Protein AF-A0A8J9UV31-F1 (afdb_monomer_lite)

Structure (mmCIF, N/CA/C/O backbone):
data_AF-A0A8J9UV31-F1
#
_entry.id   AF-A0A8J9UV31-F1
#
loop_
_atom_site.group_PDB
_atom_site.id
_atom_site.type_symbol
_atom_site.label_atom_id
_atom_site.label_alt_id
_atom_site.label_comp_id
_atom_site.label_asym_id
_atom_site.label_entity_id
_atom_site.label_seq_id
_atom_site.pdbx_PDB_ins_code
_atom_site.Cartn_x
_atom_site.Cartn_y
_atom_site.Cartn_z
_atom_site.occupancy
_atom_site.B_iso_or_equiv
_atom_site.auth_seq_id
_atom_site.auth_comp_id
_atom_site.auth_asym_id
_atom_site.auth_atom_id
_atom_site.pdbx_PDB_model_num
ATOM 1 N N . MET A 1 1 ? -18.764 -8.382 54.426 1.00 44.06 1 MET A N 1
ATOM 2 C CA . MET A 1 1 ? -18.081 -9.256 55.402 1.00 44.06 1 MET A CA 1
ATOM 3 C C . MET A 1 1 ? -18.363 -10.707 55.043 1.00 44.06 1 MET A C 1
ATOM 5 O O . MET A 1 1 ? -19.473 -11.155 55.267 1.00 44.06 1 MET A O 1
ATOM 9 N N . TYR A 1 2 ? -17.379 -11.410 54.484 1.00 35.84 2 TYR A N 1
ATOM 10 C CA . TYR A 1 2 ? -17.228 -12.861 54.614 1.00 35.84 2 TYR A CA 1
ATOM 11 C C . TYR A 1 2 ? -15.735 -13.115 54.812 1.00 35.84 2 TYR A C 1
ATOM 13 O O . TYR A 1 2 ? -14.912 -12.676 54.013 1.00 35.84 2 TYR A O 1
ATOM 21 N N . ASN A 1 3 ? -15.413 -13.713 55.955 1.00 41.84 3 ASN A N 1
ATOM 22 C CA . ASN A 1 3 ? -14.071 -13.963 56.456 1.00 41.84 3 ASN A CA 1
ATOM 23 C C . ASN A 1 3 ? -13.757 -15.444 56.235 1.00 41.84 3 ASN A C 1
ATOM 25 O O . ASN A 1 3 ? -14.360 -16.299 56.881 1.00 41.84 3 ASN A O 1
ATOM 29 N N . VAL A 1 4 ? -12.822 -15.736 55.330 1.00 48.38 4 VAL A N 1
ATOM 30 C CA . VAL A 1 4 ? -12.171 -17.044 55.242 1.00 48.38 4 VAL A CA 1
ATOM 31 C C . VAL A 1 4 ? -10.676 -16.802 55.027 1.00 48.38 4 VAL A C 1
ATOM 33 O O . VAL A 1 4 ? -10.241 -16.475 53.932 1.00 48.38 4 VAL A O 1
ATOM 36 N N . ARG A 1 5 ? -9.912 -16.943 56.115 1.00 44.94 5 ARG A N 1
ATOM 37 C CA . ARG A 1 5 ? -8.471 -17.257 56.166 1.00 44.94 5 ARG A CA 1
ATOM 38 C C . ARG A 1 5 ? -7.547 -16.444 55.238 1.00 44.94 5 ARG A C 1
ATOM 40 O O . ARG A 1 5 ? -7.153 -16.898 54.174 1.00 44.94 5 ARG A O 1
ATOM 47 N N . GLY A 1 6 ? -7.069 -15.312 55.753 1.00 48.94 6 GLY A N 1
ATOM 48 C CA . GLY A 1 6 ? -5.630 -15.113 55.991 1.00 48.94 6 GLY A CA 1
ATOM 49 C C . GLY A 1 6 ? -4.643 -15.148 54.819 1.00 48.94 6 GLY A C 1
ATOM 50 O O . GLY A 1 6 ? -3.461 -15.356 55.069 1.00 48.94 6 GLY A O 1
ATOM 51 N N . ILE A 1 7 ? -5.071 -14.929 53.576 1.00 43.81 7 ILE A N 1
ATOM 52 C CA . ILE A 1 7 ? -4.159 -14.629 52.467 1.00 43.81 7 ILE A CA 1
ATOM 53 C C . ILE A 1 7 ? -4.731 -13.427 51.718 1.00 43.81 7 ILE A C 1
ATOM 55 O O . ILE A 1 7 ? -5.613 -13.563 50.872 1.00 43.81 7 ILE A O 1
ATOM 59 N N . GLU A 1 8 ? -4.229 -12.232 52.032 1.00 44.97 8 GLU A N 1
ATOM 60 C CA . GLU A 1 8 ? -4.380 -11.080 51.145 1.00 44.97 8 GLU A CA 1
ATOM 61 C C . GLU A 1 8 ? -3.566 -11.354 49.877 1.00 44.97 8 GLU A C 1
ATOM 63 O O . GLU A 1 8 ? -2.400 -10.974 49.752 1.00 44.97 8 GLU A O 1
ATOM 68 N N . VAL A 1 9 ? -4.175 -12.047 48.916 1.00 50.12 9 VAL A N 1
ATOM 69 C CA . VAL A 1 9 ? -3.656 -12.075 47.553 1.00 50.12 9 VAL A CA 1
ATOM 70 C C . VAL A 1 9 ? -3.861 -10.668 47.006 1.00 50.12 9 VAL A C 1
ATOM 72 O O . VAL A 1 9 ? -4.927 -10.334 46.489 1.00 50.12 9 VAL A O 1
ATOM 75 N N . LYS A 1 10 ? -2.843 -9.814 47.152 1.00 47.88 10 LYS A N 1
ATOM 76 C CA . LYS A 1 10 ? -2.744 -8.570 46.390 1.00 47.88 10 LYS A CA 1
ATOM 77 C C . LYS A 1 10 ? -2.724 -8.954 44.915 1.00 47.88 10 LYS A C 1
ATOM 79 O O . LYS A 1 10 ? -1.668 -9.244 44.354 1.00 47.88 10 LYS A O 1
ATOM 84 N N . PHE A 1 11 ? -3.895 -8.961 44.284 1.00 47.94 11 PHE A N 1
ATOM 85 C CA . PHE A 1 11 ? -4.002 -8.898 42.837 1.00 47.94 11 PHE A CA 1
ATOM 86 C C . PHE A 1 11 ? -3.424 -7.546 42.422 1.00 47.94 11 PHE A C 1
ATOM 88 O O . PHE A 1 11 ? -4.129 -6.546 42.303 1.00 47.94 11 PHE A O 1
ATOM 95 N N . ASN A 1 12 ? -2.107 -7.506 42.224 1.00 44.94 12 ASN A N 1
ATOM 96 C CA . ASN A 1 12 ? -1.501 -6.497 41.383 1.00 44.94 12 ASN A CA 1
ATOM 97 C C . ASN A 1 12 ? -2.135 -6.699 40.007 1.00 44.94 12 ASN A C 1
ATOM 99 O O . ASN A 1 12 ? -1.705 -7.559 39.244 1.00 44.94 12 ASN A O 1
ATOM 103 N N . MET A 1 13 ? -3.182 -5.928 39.703 1.00 51.50 13 MET A N 1
ATOM 104 C CA . MET A 1 13 ? -3.598 -5.679 38.330 1.00 51.50 13 MET A CA 1
ATOM 105 C C . MET A 1 13 ? -2.444 -4.938 37.654 1.00 51.50 13 MET A C 1
ATOM 107 O O . MET A 1 13 ? -2.432 -3.714 37.524 1.00 51.50 13 MET A O 1
ATOM 111 N N . THR A 1 14 ? -1.410 -5.690 37.287 1.00 55.38 14 THR A N 1
ATOM 112 C CA . THR A 1 14 ? -0.321 -5.267 36.427 1.00 55.38 14 THR A CA 1
ATOM 113 C C . THR A 1 14 ? -0.939 -4.929 35.085 1.00 55.38 14 THR A C 1
ATOM 115 O O . THR A 1 14 ? -1.100 -5.795 34.237 1.00 55.38 14 THR A O 1
ATOM 118 N N . ARG A 1 15 ? -1.344 -3.660 34.943 1.00 52.84 15 ARG A N 1
ATOM 119 C CA . ARG A 1 15 ? -1.573 -2.929 33.690 1.00 52.84 15 ARG A CA 1
ATOM 120 C C . ARG A 1 15 ? -1.816 -3.866 32.506 1.00 52.84 15 ARG A C 1
ATOM 122 O O . ARG A 1 15 ? -0.906 -4.090 31.705 1.00 52.84 15 ARG A O 1
ATOM 129 N N . TYR A 1 16 ? -3.032 -4.396 32.381 1.00 58.66 16 TYR A N 1
ATOM 130 C CA . TYR A 1 16 ? -3.479 -4.904 31.091 1.00 58.66 16 TYR A CA 1
ATOM 131 C C . TYR A 1 16 ? -3.306 -3.737 30.116 1.00 58.66 16 TYR A C 1
ATOM 133 O O . TYR A 1 16 ? -4.031 -2.749 30.214 1.00 58.66 16 TYR A O 1
ATOM 141 N N . LYS A 1 17 ? -2.272 -3.783 29.259 1.00 60.41 17 LYS A N 1
ATOM 142 C CA . LYS A 1 17 ? -2.119 -2.837 28.148 1.00 60.41 17 LYS A CA 1
ATOM 143 C C . LYS A 1 17 ? -3.481 -2.804 27.472 1.00 60.41 17 LYS A C 1
ATOM 145 O O . LYS A 1 17 ? -3.938 -3.875 27.077 1.00 60.41 17 LYS A O 1
ATOM 150 N N . GLU A 1 18 ? -4.128 -1.637 27.412 1.00 59.03 18 GLU A N 1
ATOM 151 C CA . GLU A 1 18 ? -5.424 -1.492 26.748 1.00 59.03 18 GLU A CA 1
ATOM 152 C C . GLU A 1 18 ? -5.377 -2.275 25.440 1.00 59.03 18 GLU A C 1
ATOM 154 O O . GLU A 1 18 ? -4.552 -1.997 24.560 1.00 59.03 18 GLU A O 1
ATOM 159 N N . LEU A 1 19 ? -6.193 -3.328 25.360 1.00 60.91 19 LEU A N 1
ATOM 160 C CA . LEU A 1 19 ? -6.277 -4.145 24.165 1.00 60.91 19 LEU A CA 1
ATOM 161 C C . LEU A 1 19 ? -6.662 -3.192 23.040 1.00 60.91 19 LEU A C 1
ATOM 163 O O . LEU A 1 19 ? -7.704 -2.534 23.099 1.00 60.91 19 LEU A O 1
ATOM 167 N N . LYS A 1 20 ? -5.782 -3.060 22.039 1.00 67.00 20 LYS A N 1
ATOM 168 C CA . LYS A 1 20 ? -6.075 -2.243 20.860 1.00 67.00 20 LYS A CA 1
ATOM 169 C C . LYS A 1 20 ? -7.434 -2.701 20.335 1.00 67.00 20 LYS A C 1
ATOM 171 O O . LYS A 1 20 ? -7.634 -3.898 20.132 1.00 67.00 20 LYS A O 1
ATOM 176 N N . LYS A 1 21 ? -8.359 -1.756 20.134 1.00 82.25 21 LYS A N 1
ATOM 177 C CA . LYS A 1 21 ? -9.684 -2.046 19.570 1.00 82.25 21 LYS A CA 1
ATOM 178 C C . LYS A 1 21 ? -9.518 -2.908 18.317 1.00 82.25 21 LYS A C 1
ATOM 180 O O . LYS A 1 21 ? -8.611 -2.650 17.525 1.00 82.25 21 LYS A O 1
ATOM 185 N N . LEU A 1 22 ? -10.393 -3.897 18.133 1.00 83.56 22 LEU A N 1
ATOM 186 C CA . LEU A 1 22 ? -10.348 -4.812 16.985 1.00 83.56 22 LEU A CA 1
ATOM 187 C C . LEU A 1 22 ? -10.287 -4.048 15.653 1.00 83.56 22 LEU A C 1
ATOM 189 O O . LEU A 1 22 ? -9.517 -4.408 14.771 1.00 83.56 22 LEU A O 1
ATOM 193 N N . GLU A 1 23 ? -11.015 -2.931 15.569 1.00 83.62 23 GLU A N 1
ATOM 194 C CA . GLU A 1 23 ? -10.956 -1.967 14.465 1.00 83.62 23 GLU A CA 1
ATOM 195 C C . GLU A 1 23 ? -9.518 -1.530 14.155 1.00 83.62 23 GLU A C 1
ATOM 197 O O . GLU A 1 23 ? -9.074 -1.622 13.016 1.00 83.62 23 GLU A O 1
ATOM 202 N N . LYS A 1 24 ? -8.754 -1.116 15.171 1.00 86.19 24 LYS A N 1
ATOM 203 C CA . LYS A 1 24 ? -7.369 -0.674 14.992 1.00 86.19 24 LYS A CA 1
ATOM 204 C C . LYS A 1 24 ? -6.486 -1.808 14.478 1.00 86.19 24 LYS A C 1
ATOM 206 O O . LYS A 1 24 ? -5.693 -1.582 13.579 1.00 86.19 24 LYS A O 1
ATOM 211 N N . LEU A 1 25 ? -6.635 -3.021 15.013 1.00 87.56 25 LEU A N 1
ATOM 212 C CA . LEU A 1 25 ? -5.875 -4.184 14.539 1.00 87.56 25 LEU A CA 1
ATOM 213 C C . LEU A 1 25 ? -6.198 -4.521 13.078 1.00 87.56 25 LEU A C 1
ATOM 215 O O . LEU A 1 25 ? -5.280 -4.775 12.301 1.00 87.56 25 LEU A O 1
ATOM 219 N N . ALA A 1 26 ? -7.477 -4.487 12.701 1.00 88.00 26 ALA A N 1
ATOM 220 C CA . ALA A 1 26 ? -7.910 -4.729 11.330 1.00 88.00 26 ALA A CA 1
ATOM 221 C C . ALA A 1 26 ? -7.352 -3.671 10.365 1.00 88.00 26 ALA A C 1
ATOM 223 O O . ALA A 1 26 ? -6.811 -4.024 9.319 1.00 88.00 26 ALA A O 1
ATOM 224 N N . LEU A 1 27 ? -7.406 -2.389 10.743 1.00 88.69 27 LEU A N 1
ATOM 225 C CA . LEU A 1 27 ? -6.855 -1.292 9.943 1.00 88.69 27 LEU A CA 1
ATOM 226 C C . LEU A 1 27 ? -5.331 -1.374 9.811 1.00 88.69 27 LEU A C 1
ATOM 228 O O . LEU A 1 27 ? -4.817 -1.194 8.709 1.00 88.69 27 LEU A O 1
ATOM 232 N N . THR A 1 28 ? -4.614 -1.719 10.885 1.00 89.50 28 THR A N 1
ATOM 233 C CA . THR A 1 28 ? -3.166 -1.963 10.820 1.00 89.50 28 THR A CA 1
ATOM 234 C C . THR A 1 28 ? -2.854 -3.105 9.848 1.00 89.50 28 THR A C 1
ATOM 236 O O . THR A 1 28 ? -2.000 -2.950 8.979 1.00 89.50 28 THR A O 1
ATOM 239 N N . LYS A 1 29 ? -3.573 -4.236 9.922 1.00 90.81 29 LYS A N 1
ATOM 240 C CA . LYS A 1 29 ? -3.368 -5.361 8.990 1.00 90.81 29 LYS A CA 1
ATOM 241 C C . LYS A 1 29 ? -3.712 -5.020 7.547 1.00 90.81 29 LYS A C 1
ATOM 243 O O . LYS A 1 29 ? -3.030 -5.486 6.636 1.00 90.81 29 LYS A O 1
ATOM 248 N N . LEU A 1 30 ? -4.720 -4.185 7.330 1.00 90.94 30 LEU A N 1
ATOM 249 C CA . LEU A 1 30 ? -5.043 -3.697 5.998 1.00 90.94 30 LEU A CA 1
ATOM 250 C C . LEU A 1 30 ? -3.949 -2.760 5.457 1.00 90.94 30 LEU A C 1
ATOM 252 O O . LEU A 1 30 ? -3.587 -2.864 4.287 1.00 90.94 30 LEU A O 1
ATOM 256 N N . GLY A 1 31 ? -3.380 -1.893 6.300 1.00 89.19 31 GLY A N 1
ATOM 257 C CA . GLY A 1 31 ? -2.247 -1.036 5.935 1.00 89.19 31 GLY A CA 1
ATOM 258 C C . GLY A 1 31 ? -0.996 -1.850 5.591 1.00 89.19 31 GLY A C 1
ATOM 259 O O . GLY A 1 31 ? -0.377 -1.627 4.551 1.00 89.19 31 GLY A O 1
ATOM 260 N N . GLU A 1 32 ? -0.681 -2.865 6.400 1.00 91.69 32 GLU A N 1
ATOM 261 C CA . GLU A 1 32 ? 0.380 -3.841 6.108 1.00 91.69 32 GLU A CA 1
ATOM 262 C C . GLU A 1 32 ? 0.135 -4.569 4.774 1.00 91.69 32 GLU A C 1
ATOM 264 O O . GLU A 1 32 ? 1.072 -4.790 4.006 1.00 91.69 32 GLU A O 1
ATOM 269 N N . TRP A 1 33 ? -1.117 -4.928 4.465 1.00 93.38 33 TRP A N 1
ATOM 270 C CA . TRP A 1 33 ? -1.463 -5.551 3.186 1.00 93.38 33 TRP A CA 1
ATOM 271 C C . TRP A 1 33 ? -1.207 -4.612 2.002 1.00 93.38 33 TRP A C 1
ATOM 273 O O . TRP A 1 33 ? -0.638 -5.057 1.005 1.00 93.38 33 TRP A O 1
ATOM 283 N N . VAL A 1 34 ? -1.544 -3.320 2.115 1.00 91.00 34 VAL A N 1
ATOM 284 C CA . VAL A 1 34 ? -1.225 -2.317 1.080 1.00 91.00 34 VAL A CA 1
ATOM 285 C C . VAL A 1 34 ? 0.284 -2.201 0.875 1.00 91.00 34 VAL A C 1
ATOM 287 O O . VAL A 1 34 ? 0.747 -2.228 -0.267 1.00 91.00 34 VAL A O 1
ATOM 290 N N . ALA A 1 35 ? 1.061 -2.144 1.958 1.00 89.69 35 ALA A N 1
ATOM 291 C CA . ALA A 1 35 ? 2.519 -2.130 1.869 1.00 89.69 35 ALA A CA 1
ATOM 292 C C . ALA A 1 35 ? 3.059 -3.398 1.184 1.00 89.69 35 ALA A C 1
ATOM 294 O O . ALA A 1 35 ? 3.908 -3.312 0.300 1.00 89.69 35 ALA A O 1
ATOM 295 N N . LYS A 1 36 ? 2.502 -4.572 1.494 1.00 90.81 36 LYS A N 1
ATOM 296 C CA . LYS A 1 36 ? 2.874 -5.826 0.827 1.00 90.81 36 LYS A CA 1
ATOM 297 C C . LYS A 1 36 ? 2.560 -5.812 -0.672 1.00 90.81 36 LYS A C 1
ATOM 299 O O . LYS A 1 36 ? 3.349 -6.327 -1.458 1.00 90.81 36 LYS A O 1
ATOM 304 N N . GLN A 1 37 ? 1.437 -5.221 -1.090 1.00 90.19 37 GLN A N 1
ATOM 305 C CA . GLN A 1 37 ? 1.160 -5.042 -2.520 1.00 90.19 37 GLN A CA 1
ATOM 306 C C . GLN A 1 37 ? 2.232 -4.163 -3.176 1.00 90.19 37 GLN A C 1
ATOM 308 O O . GLN A 1 37 ? 2.761 -4.530 -4.223 1.00 90.19 37 GLN A O 1
ATOM 313 N N . ALA A 1 38 ? 2.594 -3.042 -2.547 1.00 87.31 38 ALA A N 1
ATOM 314 C CA . ALA A 1 38 ? 3.645 -2.162 -3.055 1.00 87.31 38 ALA A CA 1
ATOM 315 C C . ALA A 1 38 ? 4.995 -2.891 -3.183 1.00 87.31 38 ALA A C 1
ATOM 317 O O . ALA A 1 38 ? 5.648 -2.778 -4.218 1.00 87.31 38 ALA A O 1
ATOM 318 N N . GLU A 1 39 ? 5.369 -3.695 -2.186 1.00 86.62 39 GLU A N 1
ATOM 319 C CA . GLU A 1 39 ? 6.586 -4.515 -2.203 1.00 86.62 39 GLU A CA 1
ATOM 320 C C . GLU A 1 39 ? 6.595 -5.521 -3.367 1.00 86.62 39 GLU A C 1
ATOM 322 O O . GLU A 1 39 ? 7.569 -5.591 -4.119 1.00 86.62 39 GLU A O 1
ATOM 327 N N . ILE A 1 40 ? 5.487 -6.245 -3.573 1.00 88.50 40 ILE A N 1
ATOM 328 C CA . ILE A 1 40 ? 5.336 -7.229 -4.659 1.00 88.50 40 ILE A CA 1
ATOM 329 C C . ILE A 1 40 ? 5.496 -6.571 -6.034 1.00 88.50 40 ILE A C 1
ATOM 331 O O . ILE A 1 40 ? 6.133 -7.139 -6.923 1.00 88.50 40 ILE A O 1
ATOM 335 N N . TYR A 1 41 ? 4.930 -5.378 -6.225 1.00 86.44 41 TYR A N 1
ATOM 336 C CA . TYR A 1 41 ? 4.985 -4.683 -7.512 1.00 86.44 41 TYR A CA 1
ATOM 337 C C . TYR A 1 41 ? 6.274 -3.879 -7.724 1.00 86.44 41 TYR A C 1
ATOM 339 O O . TYR A 1 41 ? 6.559 -3.497 -8.859 1.00 86.44 41 TYR A O 1
ATOM 347 N N . MET A 1 42 ? 7.085 -3.654 -6.685 1.00 81.69 42 MET A N 1
ATOM 348 C CA . MET A 1 42 ? 8.259 -2.781 -6.761 1.00 81.69 42 MET A CA 1
ATOM 349 C C . MET A 1 42 ? 9.324 -3.297 -7.737 1.00 81.69 42 MET A C 1
ATOM 351 O O . MET A 1 42 ? 9.747 -2.573 -8.635 1.00 81.69 42 MET A O 1
ATOM 355 N N . ILE A 1 43 ? 9.738 -4.560 -7.590 1.00 83.19 43 ILE A N 1
ATOM 356 C CA . ILE A 1 43 ? 10.771 -5.193 -8.428 1.00 83.19 43 ILE A CA 1
ATOM 357 C C . ILE A 1 43 ? 10.333 -5.322 -9.895 1.00 83.19 43 ILE A C 1
ATOM 359 O O . ILE A 1 43 ? 11.067 -4.835 -10.760 1.00 83.19 43 ILE A O 1
ATOM 363 N N . PRO A 1 44 ? 9.173 -5.931 -10.222 1.00 83.94 44 PRO A N 1
ATOM 364 C CA . PRO A 1 44 ? 8.776 -6.100 -11.616 1.00 83.94 44 PRO A CA 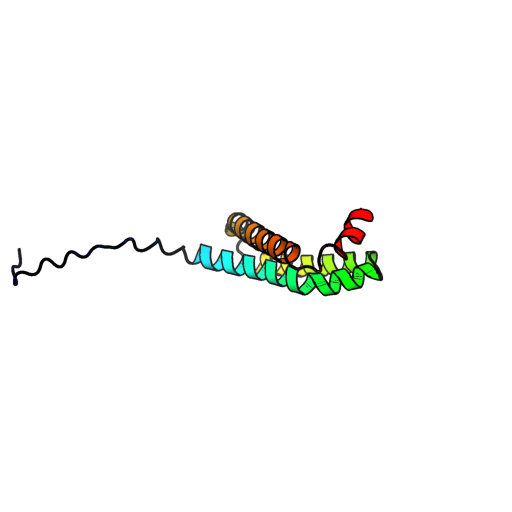1
ATOM 365 C C . PRO A 1 44 ? 8.557 -4.751 -12.303 1.00 83.94 44 PRO A C 1
ATOM 367 O O . PRO A 1 44 ? 8.928 -4.596 -13.463 1.00 83.94 44 PRO A O 1
ATOM 370 N N . ASN A 1 45 ? 8.032 -3.748 -11.591 1.00 84.44 45 ASN A N 1
ATOM 371 C CA . ASN A 1 45 ? 7.842 -2.425 -12.174 1.00 84.44 45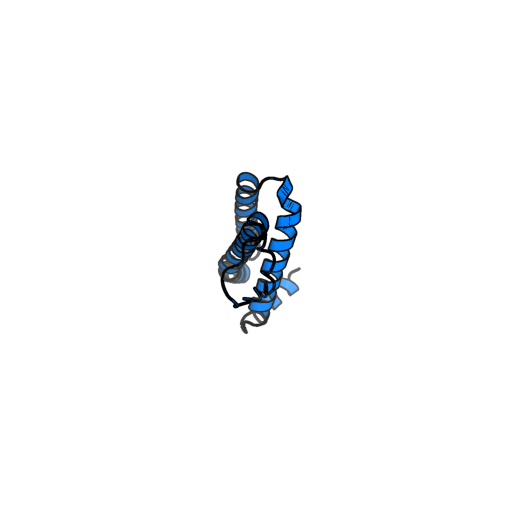 ASN A CA 1
ATOM 372 C C . ASN A 1 45 ? 9.170 -1.673 -12.363 1.00 84.44 45 ASN A C 1
ATOM 374 O O . ASN A 1 45 ? 9.348 -0.987 -13.367 1.00 84.44 45 ASN A O 1
ATOM 378 N N . ALA A 1 46 ? 10.135 -1.845 -11.451 1.00 80.62 46 ALA A N 1
ATOM 379 C CA . ALA A 1 46 ? 11.479 -1.294 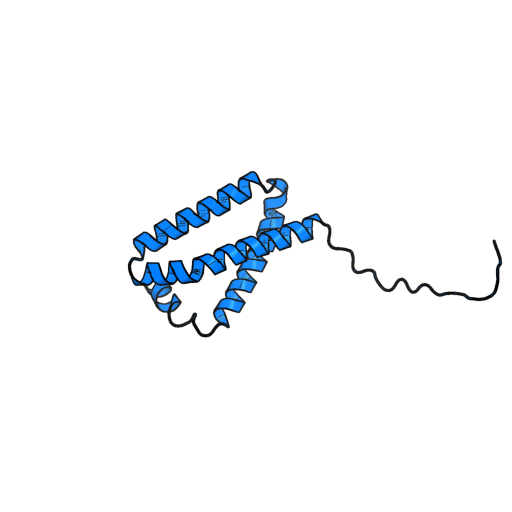-11.613 1.00 80.62 46 ALA A CA 1
ATOM 380 C C . ALA A 1 46 ? 12.226 -1.926 -12.798 1.00 80.62 46 ALA A C 1
ATOM 382 O O . ALA A 1 46 ? 12.915 -1.219 -13.530 1.00 80.62 46 ALA A O 1
ATOM 383 N N . GLN A 1 47 ? 12.078 -3.237 -13.013 1.00 81.56 47 GLN A N 1
ATOM 384 C CA . GLN A 1 47 ? 12.628 -3.926 -14.186 1.00 81.56 47 GLN A CA 1
ATOM 385 C C . GLN A 1 47 ? 11.953 -3.460 -15.478 1.00 81.56 47 GLN A C 1
ATOM 387 O O . GLN A 1 47 ? 12.631 -3.185 -16.466 1.00 81.56 47 GLN A O 1
ATOM 392 N N . LEU A 1 48 ? 10.624 -3.330 -15.470 1.00 82.50 48 LEU A N 1
ATOM 393 C CA . LEU A 1 48 ? 9.872 -2.904 -16.646 1.00 82.50 48 LEU A CA 1
ATOM 394 C C . LEU A 1 48 ? 10.235 -1.473 -17.044 1.00 82.50 48 LEU A C 1
ATOM 396 O O . LEU A 1 48 ? 10.458 -1.206 -18.219 1.00 82.50 48 LEU A O 1
ATOM 400 N N . ALA A 1 49 ? 10.398 -0.576 -16.077 1.00 81.75 49 ALA A N 1
ATOM 401 C CA . ALA A 1 49 ? 10.760 0.807 -16.354 1.00 81.75 49 ALA A CA 1
ATOM 402 C C . ALA A 1 49 ? 12.184 1.003 -16.882 1.00 81.75 49 ALA A C 1
ATOM 404 O O . ALA A 1 49 ? 12.426 1.973 -17.594 1.00 81.75 49 ALA A O 1
ATOM 405 N N . GLN A 1 50 ? 13.116 0.094 -16.568 1.00 80.75 50 GLN A N 1
ATOM 406 C CA . GLN A 1 50 ? 14.451 0.120 -17.176 1.00 80.75 50 GLN A CA 1
ATOM 407 C C . GLN A 1 50 ? 14.388 -0.104 -18.692 1.00 80.75 50 GLN A C 1
ATOM 409 O O . GLN A 1 50 ? 15.223 0.435 -19.413 1.00 80.75 50 GLN A O 1
ATOM 414 N N . ASN A 1 51 ? 13.396 -0.864 -19.164 1.00 82.81 51 ASN A N 1
ATOM 415 C CA . ASN A 1 51 ? 13.218 -1.189 -20.579 1.00 82.81 51 ASN A CA 1
ATOM 416 C C . ASN A 1 51 ? 12.214 -0.258 -21.275 1.00 82.81 51 ASN A C 1
ATOM 418 O O . ASN A 1 51 ? 12.425 0.134 -22.419 1.00 82.81 51 ASN A O 1
ATOM 422 N N . ASN A 1 52 ? 11.106 0.076 -20.610 1.00 84.25 52 ASN A N 1
ATOM 423 C CA . ASN A 1 52 ? 10.040 0.916 -21.147 1.00 84.25 52 ASN A CA 1
ATOM 424 C C . ASN A 1 52 ? 9.318 1.685 -20.017 1.00 84.25 52 ASN A C 1
ATOM 426 O O . ASN A 1 52 ? 8.380 1.160 -19.405 1.00 84.25 52 ASN A O 1
ATOM 430 N N . PRO A 1 53 ? 9.715 2.938 -19.734 1.00 83.81 53 PRO A N 1
ATOM 431 C CA . PRO A 1 53 ? 9.149 3.716 -18.631 1.00 83.81 53 PRO A CA 1
ATOM 432 C C . PRO A 1 53 ? 7.666 4.059 -18.834 1.00 83.81 53 PRO A C 1
ATOM 434 O O . PRO A 1 53 ? 6.904 4.062 -17.869 1.00 83.81 53 PRO A O 1
ATOM 437 N N . ALA A 1 54 ? 7.222 4.278 -20.077 1.00 82.44 54 ALA A N 1
ATOM 438 C CA . ALA A 1 54 ? 5.824 4.593 -20.374 1.00 82.44 54 ALA A CA 1
ATOM 439 C C . ALA A 1 54 ? 4.901 3.409 -20.046 1.00 82.44 54 ALA A C 1
ATOM 441 O O . ALA A 1 54 ? 3.886 3.568 -19.367 1.00 82.44 54 ALA A O 1
ATOM 442 N N . MET A 1 55 ? 5.296 2.201 -20.457 1.00 84.38 55 MET A N 1
ATOM 443 C CA . MET A 1 55 ? 4.543 0.984 -20.152 1.00 84.38 55 MET A CA 1
ATOM 444 C C . MET A 1 55 ? 4.557 0.662 -18.648 1.00 84.38 55 MET A C 1
ATOM 446 O O . MET A 1 55 ? 3.549 0.193 -18.119 1.00 84.38 55 MET A O 1
ATOM 450 N N . ALA A 1 56 ? 5.651 0.968 -17.940 1.00 82.44 56 ALA A N 1
ATOM 451 C CA . ALA A 1 56 ? 5.735 0.807 -16.484 1.00 82.44 56 ALA A CA 1
ATOM 452 C C . ALA A 1 56 ? 4.764 1.728 -15.752 1.00 82.44 56 ALA A C 1
ATOM 454 O O . ALA A 1 56 ? 4.066 1.291 -14.837 1.00 82.44 56 ALA A O 1
ATOM 455 N N . GLN A 1 57 ? 4.638 2.977 -16.202 1.00 84.38 57 GLN A N 1
ATOM 456 C CA . GLN A 1 57 ? 3.661 3.898 -15.635 1.00 84.38 57 GLN A CA 1
ATOM 457 C C . GLN A 1 57 ? 2.224 3.403 -15.845 1.00 84.38 57 GLN A C 1
ATOM 459 O O . GLN A 1 57 ? 1.425 3.415 -14.906 1.00 84.38 57 GLN A O 1
ATOM 464 N N . THR A 1 58 ? 1.885 2.926 -17.048 1.00 89.69 58 THR A N 1
ATOM 465 C CA . THR A 1 58 ? 0.547 2.382 -17.337 1.00 89.69 58 THR A CA 1
ATOM 466 C C . THR A 1 58 ? 0.242 1.144 -16.493 1.00 89.69 58 THR A C 1
ATOM 468 O O . THR A 1 58 ? -0.839 1.045 -15.907 1.00 89.69 58 THR A O 1
ATOM 471 N N . ALA A 1 59 ? 1.199 0.218 -16.390 1.00 87.06 59 ALA A N 1
ATOM 472 C CA . ALA A 1 59 ? 1.055 -0.992 -15.588 1.00 87.06 59 ALA A CA 1
ATOM 473 C C . ALA A 1 59 ? 0.869 -0.657 -14.101 1.00 87.06 59 ALA A C 1
ATOM 475 O O . ALA A 1 59 ? -0.056 -1.170 -13.469 1.00 87.06 59 ALA A O 1
ATOM 476 N N . LEU A 1 60 ? 1.689 0.247 -13.558 1.00 87.62 60 LEU A N 1
ATOM 477 C CA . LEU A 1 60 ? 1.585 0.690 -12.171 1.00 87.62 60 LEU A CA 1
ATOM 478 C C . LEU A 1 60 ? 0.238 1.363 -11.889 1.00 87.62 60 LEU A C 1
ATOM 480 O O . LEU A 1 60 ? -0.420 1.010 -10.912 1.00 87.62 60 LEU A O 1
ATOM 484 N N . ASN A 1 61 ? -0.209 2.268 -12.763 1.00 88.38 61 ASN A N 1
ATOM 485 C CA . ASN A 1 61 ? -1.502 2.941 -12.623 1.00 88.38 61 ASN A CA 1
ATOM 486 C C . ASN A 1 61 ? -2.663 1.939 -12.603 1.00 88.38 61 ASN A C 1
ATOM 488 O O . ASN A 1 61 ? -3.546 2.044 -11.754 1.00 88.38 61 ASN A O 1
ATOM 492 N N . SER A 1 62 ? -2.637 0.926 -13.475 1.00 91.56 62 SER A N 1
ATOM 493 C CA . SER A 1 62 ? -3.645 -0.141 -13.469 1.00 91.56 62 SER A CA 1
ATOM 494 C C . SER A 1 62 ? -3.644 -0.927 -12.151 1.00 91.56 62 SER A C 1
ATOM 496 O O . SER A 1 62 ? -4.705 -1.233 -11.605 1.00 91.56 62 SER A O 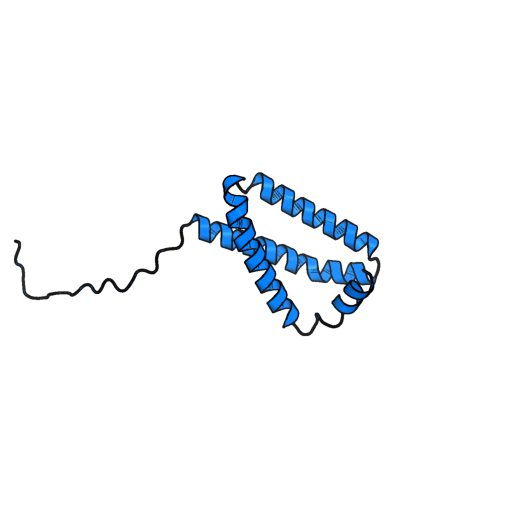1
ATOM 498 N N . LYS A 1 63 ? -2.467 -1.230 -11.587 1.00 89.75 63 LYS A N 1
ATOM 499 C CA . LYS A 1 63 ? -2.372 -1.909 -10.283 1.00 89.75 63 LYS A CA 1
ATOM 500 C C . LYS A 1 63 ? -2.875 -1.040 -9.133 1.00 89.75 63 LYS A C 1
ATOM 502 O O . LYS A 1 63 ? -3.604 -1.552 -8.284 1.00 89.75 63 LYS A O 1
ATOM 507 N N . ILE A 1 64 ? -2.544 0.249 -9.128 1.00 89.44 64 ILE A N 1
ATOM 508 C CA . ILE A 1 64 ? -3.046 1.209 -8.137 1.00 89.44 64 ILE A CA 1
ATOM 509 C C . ILE A 1 64 ? -4.572 1.287 -8.197 1.00 89.44 64 ILE A C 1
ATOM 511 O O . ILE A 1 64 ? -5.220 1.245 -7.151 1.00 89.44 64 ILE A O 1
ATOM 515 N N . GLU A 1 65 ? -5.151 1.344 -9.396 1.00 91.38 65 GLU A N 1
ATOM 516 C CA . GLU A 1 65 ? -6.603 1.435 -9.546 1.00 91.38 65 GLU A CA 1
ATOM 517 C C . GLU A 1 65 ? -7.311 0.176 -9.034 1.00 91.38 65 GLU A C 1
ATOM 519 O O . GLU A 1 65 ? -8.273 0.277 -8.279 1.00 91.38 65 GLU A O 1
ATOM 524 N N . ASN A 1 66 ? -6.774 -1.015 -9.312 1.00 90.88 66 ASN A N 1
ATOM 525 C CA . ASN A 1 66 ? -7.320 -2.260 -8.762 1.00 90.88 66 ASN A CA 1
ATOM 526 C C . ASN A 1 66 ? -7.304 -2.280 -7.222 1.00 90.88 66 ASN A C 1
ATOM 528 O O . ASN A 1 66 ? -8.275 -2.708 -6.595 1.00 90.88 66 ASN A O 1
ATOM 532 N N . ILE A 1 67 ? -6.222 -1.793 -6.602 1.00 89.81 67 ILE A N 1
ATOM 533 C CA . ILE A 1 67 ? -6.121 -1.682 -5.138 1.00 89.81 67 ILE A CA 1
ATOM 534 C C . ILE A 1 67 ? -7.142 -0.668 -4.609 1.00 89.81 67 ILE A C 1
ATOM 536 O O . ILE A 1 67 ? -7.810 -0.933 -3.610 1.00 89.81 67 ILE A O 1
ATOM 540 N N . ARG A 1 68 ? -7.306 0.471 -5.288 1.00 88.94 68 ARG A N 1
ATOM 541 C CA . ARG A 1 68 ? -8.293 1.497 -4.930 1.00 88.94 68 ARG A CA 1
ATOM 542 C C . ARG A 1 68 ? -9.721 0.956 -5.002 1.00 88.94 68 ARG A C 1
ATOM 544 O O . ARG A 1 68 ? -10.474 1.143 -4.048 1.00 88.94 68 ARG A O 1
ATOM 551 N N . CYS A 1 69 ? -10.086 0.255 -6.075 1.00 91.25 69 CYS A N 1
ATOM 552 C CA . CYS A 1 69 ? -11.398 -0.380 -6.208 1.00 91.25 69 CYS A CA 1
ATOM 553 C C . CYS A 1 69 ? -11.651 -1.392 -5.085 1.00 91.25 69 CYS A C 1
ATOM 555 O O . CYS A 1 69 ? -12.717 -1.370 -4.473 1.00 91.25 69 CYS A O 1
ATOM 557 N N . TYR A 1 70 ? -10.659 -2.228 -4.768 1.00 90.00 70 TYR A N 1
ATOM 558 C CA . TYR A 1 70 ? -10.758 -3.188 -3.669 1.00 90.00 70 TYR A CA 1
ATOM 559 C C . TYR A 1 70 ? -11.013 -2.490 -2.324 1.00 90.00 70 TYR A C 1
ATOM 561 O O . TYR A 1 70 ? -11.937 -2.851 -1.594 1.00 90.00 70 TYR A O 1
ATOM 569 N N . LEU A 1 71 ? -10.241 -1.447 -2.010 1.00 88.94 71 LEU A N 1
ATOM 570 C CA . LEU A 1 71 ? -10.417 -0.686 -0.772 1.00 88.94 71 LEU A CA 1
ATOM 571 C C . LEU A 1 71 ? -11.788 -0.003 -0.709 1.00 88.94 71 LEU A C 1
ATOM 573 O O . LEU A 1 71 ? -12.418 -0.032 0.342 1.00 88.94 71 LEU A O 1
ATOM 577 N N . ASN A 1 72 ? -12.282 0.528 -1.828 1.00 87.88 72 ASN A N 1
ATOM 578 C CA . ASN A 1 72 ? -13.593 1.174 -1.882 1.00 87.88 72 ASN A CA 1
ATOM 579 C C . ASN A 1 72 ? -14.772 0.229 -1.626 1.00 87.88 72 ASN A C 1
ATOM 581 O O . ASN A 1 72 ? -15.798 0.661 -1.108 1.00 87.88 72 ASN A O 1
ATOM 585 N N . ILE A 1 73 ? -14.642 -1.047 -1.987 1.00 89.44 73 ILE A N 1
ATOM 586 C CA . ILE A 1 73 ? -15.701 -2.046 -1.786 1.00 89.44 73 ILE A CA 1
ATOM 587 C C . ILE A 1 73 ? -15.677 -2.587 -0.353 1.00 89.44 73 ILE A C 1
ATOM 589 O O . ILE A 1 73 ? -16.727 -2.853 0.232 1.00 89.44 73 ILE A O 1
ATOM 593 N N . HIS A 1 74 ? -14.484 -2.771 0.216 1.00 86.75 74 HIS A N 1
ATOM 594 C CA . HIS A 1 74 ? -14.313 -3.511 1.468 1.00 86.75 74 HIS A CA 1
ATOM 595 C C . HIS A 1 74 ? -14.120 -2.633 2.705 1.00 86.75 74 HIS A C 1
ATOM 597 O O . HIS A 1 74 ? -14.308 -3.115 3.823 1.00 86.75 74 HIS A O 1
ATOM 603 N N . VAL A 1 75 ? -13.755 -1.363 2.536 1.00 86.38 75 VAL A N 1
ATOM 604 C CA . VAL A 1 75 ? -13.553 -0.434 3.648 1.00 86.38 75 VAL A CA 1
ATOM 605 C C . VAL A 1 75 ? -14.725 0.545 3.696 1.00 86.38 75 VAL A C 1
ATOM 607 O O . VAL A 1 75 ? -14.974 1.257 2.728 1.00 86.38 75 VAL A O 1
ATOM 610 N N . PRO A 1 76 ? -15.450 0.639 4.821 1.00 87.69 76 PRO A N 1
ATOM 611 C CA . PRO A 1 76 ? -16.435 1.693 5.006 1.00 87.69 76 PRO A CA 1
ATOM 612 C C . PRO A 1 76 ? -15.776 3.077 4.971 1.00 87.69 76 PRO A C 1
ATOM 614 O O . PRO A 1 76 ? -14.777 3.308 5.655 1.00 87.69 76 PRO A O 1
ATOM 617 N N . TRP A 1 77 ? -16.384 4.022 4.251 1.00 85.25 77 TRP A N 1
ATOM 618 C CA . TRP A 1 77 ? -15.892 5.400 4.085 1.00 85.25 77 TRP A CA 1
ATOM 619 C C . TRP A 1 77 ? -15.547 6.109 5.409 1.00 85.25 77 TRP A C 1
ATOM 621 O O . TRP A 1 77 ? -14.579 6.861 5.486 1.00 85.25 77 TRP A O 1
ATOM 631 N N . MET A 1 78 ? -16.281 5.811 6.486 1.00 86.38 78 MET A N 1
ATOM 632 C CA . MET A 1 78 ? -16.062 6.374 7.827 1.00 86.38 78 MET A CA 1
ATOM 633 C C . MET A 1 78 ? -14.707 5.994 8.450 1.00 86.38 78 MET A C 1
ATOM 635 O O . MET A 1 78 ? -14.277 6.616 9.420 1.00 86.38 78 MET A O 1
ATOM 639 N N . LEU A 1 79 ? -14.043 4.957 7.932 1.00 87.06 79 LEU A N 1
ATOM 640 C CA . LEU A 1 79 ? -12.751 4.477 8.426 1.00 87.06 79 LEU A CA 1
ATOM 641 C C . LEU A 1 79 ? -11.570 4.965 7.585 1.00 87.06 79 LEU A C 1
ATOM 643 O O . LEU A 1 79 ? -10.432 4.671 7.942 1.00 87.06 79 LEU A O 1
ATOM 647 N N . TYR A 1 80 ? -11.806 5.715 6.506 1.00 86.69 80 TYR A N 1
ATOM 648 C CA . TYR A 1 80 ? -10.757 6.094 5.555 1.00 86.69 80 TYR A CA 1
ATOM 649 C C . TYR A 1 80 ? -9.658 6.939 6.184 1.00 86.69 80 TYR A C 1
ATOM 651 O O . TYR A 1 80 ? -8.490 6.684 5.927 1.00 86.69 80 TYR A O 1
ATOM 659 N N . ASP A 1 81 ? -10.010 7.890 7.047 1.00 87.06 81 ASP A N 1
ATOM 660 C CA . ASP A 1 81 ? -9.027 8.758 7.703 1.00 87.06 81 ASP A CA 1
ATOM 661 C C . ASP A 1 81 ? -8.106 7.961 8.647 1.00 87.06 81 ASP A C 1
ATOM 663 O O . ASP A 1 81 ? -6.876 8.038 8.593 1.00 87.06 81 ASP A O 1
ATOM 667 N N . LYS A 1 82 ? -8.706 7.073 9.449 1.00 87.12 82 LYS A N 1
ATOM 668 C CA . LYS A 1 82 ? -7.969 6.168 10.343 1.00 87.12 82 LYS A CA 1
ATOM 669 C C . LYS A 1 82 ? -7.114 5.175 9.559 1.00 87.12 82 LYS A C 1
ATOM 671 O O . LYS A 1 82 ? -5.981 4.898 9.945 1.00 87.12 82 LYS A O 1
ATOM 676 N N . PHE A 1 83 ? -7.659 4.644 8.468 1.00 88.25 83 PHE A N 1
ATOM 677 C CA . PHE A 1 83 ? -6.964 3.723 7.583 1.00 88.25 83 PHE A CA 1
ATOM 678 C C . PHE A 1 83 ? -5.777 4.393 6.892 1.00 88.25 83 PHE A C 1
ATOM 680 O O . PHE A 1 83 ? -4.689 3.826 6.884 1.00 88.25 83 PHE A O 1
ATOM 687 N N . ALA A 1 84 ? -5.961 5.604 6.361 1.00 87.69 84 ALA A N 1
ATOM 688 C CA . ALA A 1 84 ? -4.919 6.356 5.674 1.00 87.69 84 ALA A CA 1
ATOM 689 C C . ALA A 1 84 ? -3.698 6.545 6.575 1.00 87.69 84 ALA A C 1
ATOM 691 O O . ALA A 1 84 ? -2.575 6.319 6.134 1.00 87.69 84 ALA A O 1
ATOM 692 N N . LYS A 1 85 ? -3.910 6.855 7.859 1.00 90.00 85 LYS A N 1
ATOM 693 C CA . LYS A 1 85 ? -2.821 6.950 8.836 1.00 90.00 85 LYS A CA 1
ATOM 694 C C . LYS A 1 85 ? -2.027 5.645 8.968 1.00 90.00 85 LYS A C 1
ATOM 696 O O . LYS A 1 85 ? -0.801 5.671 8.897 1.00 90.00 85 LYS A O 1
ATOM 701 N N . GLU A 1 86 ? -2.708 4.515 9.146 1.00 88.94 86 GLU A N 1
ATOM 702 C CA . GLU A 1 86 ? -2.056 3.203 9.290 1.00 88.94 86 GLU A CA 1
ATOM 703 C C . GLU A 1 86 ? -1.384 2.754 7.976 1.00 88.94 86 GLU A C 1
ATOM 705 O O . GLU A 1 86 ? -0.290 2.193 8.000 1.00 88.94 86 GLU A O 1
ATOM 710 N N . ALA A 1 87 ? -1.983 3.057 6.820 1.00 88.56 87 ALA A N 1
ATOM 711 C CA . ALA A 1 87 ? -1.414 2.768 5.506 1.00 88.56 87 ALA A CA 1
ATOM 712 C C . ALA A 1 87 ? -0.158 3.604 5.218 1.00 88.56 87 ALA A C 1
ATOM 714 O O . ALA A 1 87 ? 0.841 3.061 4.751 1.00 88.56 87 ALA A O 1
ATOM 715 N N . ILE A 1 88 ? -0.172 4.904 5.535 1.00 88.38 88 ILE A N 1
ATOM 716 C CA . ILE A 1 88 ? 0.998 5.784 5.395 1.00 88.38 88 ILE A CA 1
ATOM 717 C C . ILE A 1 88 ? 2.133 5.302 6.301 1.00 88.38 88 ILE A C 1
ATOM 719 O O . ILE A 1 88 ? 3.277 5.238 5.854 1.00 88.38 88 ILE A O 1
ATOM 723 N N . MET A 1 89 ? 1.830 4.916 7.545 1.00 89.19 89 MET A N 1
ATOM 724 C CA . MET A 1 89 ? 2.828 4.332 8.446 1.00 89.19 89 MET A CA 1
ATOM 725 C C . MET A 1 89 ? 3.433 3.047 7.867 1.00 89.19 89 MET A C 1
ATOM 727 O O . MET A 1 89 ? 4.650 2.952 7.749 1.00 89.19 89 MET A O 1
ATOM 731 N N . ALA A 1 90 ? 2.605 2.098 7.422 1.00 88.12 90 ALA A N 1
ATOM 732 C CA . ALA A 1 90 ? 3.084 0.841 6.844 1.00 88.12 90 ALA A CA 1
ATOM 733 C C . ALA A 1 90 ? 3.923 1.044 5.566 1.00 88.12 90 ALA A C 1
ATOM 735 O O . ALA A 1 90 ? 4.906 0.335 5.347 1.00 88.12 90 ALA A O 1
ATOM 736 N N . LEU A 1 91 ? 3.565 2.022 4.728 1.00 86.56 91 LEU A N 1
ATOM 737 C CA . LEU A 1 91 ? 4.344 2.396 3.543 1.00 86.56 91 LEU A CA 1
ATOM 738 C C . LEU A 1 91 ? 5.665 3.087 3.903 1.00 86.56 91 LEU A C 1
ATOM 740 O O . LEU A 1 91 ? 6.663 2.885 3.213 1.00 86.56 91 LEU A O 1
ATOM 744 N N . SER A 1 92 ? 5.688 3.871 4.980 1.00 88.12 92 SER A N 1
ATOM 745 C CA . SER A 1 92 ? 6.907 4.519 5.477 1.00 88.12 92 SER A CA 1
ATOM 746 C C . SER A 1 92 ? 7.890 3.474 6.008 1.00 88.12 92 SER A C 1
ATOM 748 O O . SER A 1 92 ? 9.056 3.477 5.618 1.00 88.12 92 SER A O 1
ATOM 750 N N . ASP A 1 93 ? 7.392 2.508 6.784 1.00 88.12 93 ASP A N 1
ATOM 751 C CA . ASP A 1 93 ? 8.172 1.359 7.255 1.00 88.12 93 ASP A CA 1
ATOM 752 C C . ASP A 1 93 ? 8.717 0.527 6.085 1.00 88.12 93 ASP A C 1
ATOM 754 O O . ASP A 1 93 ? 9.854 0.052 6.124 1.00 88.12 93 ASP A O 1
ATOM 758 N N . LEU A 1 94 ? 7.916 0.332 5.029 1.00 85.44 94 LEU A N 1
ATOM 759 C CA . LEU A 1 94 ? 8.379 -0.331 3.811 1.00 85.44 94 LEU A CA 1
ATOM 760 C C . LEU A 1 94 ? 9.520 0.456 3.166 1.00 85.44 94 LEU A C 1
ATOM 762 O O . LEU A 1 94 ? 10.555 -0.129 2.868 1.00 85.44 94 LEU A O 1
ATOM 766 N N . LEU A 1 95 ? 9.368 1.769 2.991 1.00 83.38 95 LEU A N 1
ATOM 767 C CA . LEU A 1 95 ? 10.387 2.615 2.374 1.00 83.38 95 LEU A CA 1
ATOM 768 C C . LEU A 1 95 ? 11.702 2.605 3.165 1.00 83.38 95 LEU A C 1
ATOM 770 O O . LEU A 1 95 ? 12.776 2.529 2.563 1.00 83.38 95 LEU A O 1
ATOM 774 N N . GLU A 1 96 ? 11.637 2.619 4.496 1.00 84.00 96 GLU A N 1
ATOM 775 C CA . GLU A 1 96 ? 12.817 2.447 5.347 1.00 84.00 96 GLU A CA 1
ATOM 776 C C . GLU A 1 96 ? 13.474 1.078 5.132 1.00 84.00 96 GLU A C 1
ATOM 778 O O . GLU A 1 96 ? 14.678 1.012 4.865 1.00 84.00 96 GLU A O 1
ATOM 783 N N . LYS A 1 97 ? 12.699 -0.015 5.146 1.00 82.50 97 LYS A N 1
ATOM 784 C CA . LYS A 1 97 ? 13.215 -1.369 4.864 1.00 82.50 97 LYS A CA 1
ATOM 785 C C . LYS A 1 97 ? 13.873 -1.453 3.492 1.00 82.50 97 LYS A C 1
ATOM 787 O O . LYS A 1 97 ? 14.977 -1.982 3.360 1.00 82.50 97 LYS A O 1
ATOM 792 N N . THR A 1 98 ? 13.228 -0.896 2.474 1.00 74.25 98 THR A N 1
ATOM 793 C CA . THR A 1 98 ? 13.741 -0.891 1.107 1.00 74.25 98 THR A CA 1
ATOM 794 C C . THR A 1 98 ? 15.017 -0.056 0.994 1.00 74.25 98 THR A C 1
ATOM 796 O O . THR A 1 98 ? 15.969 -0.495 0.352 1.00 74.25 98 THR A O 1
ATOM 799 N N . LYS A 1 99 ? 15.101 1.098 1.665 1.00 70.31 99 LYS A N 1
ATOM 800 C CA . LYS A 1 99 ? 16.313 1.934 1.714 1.00 70.31 99 LYS A CA 1
ATOM 801 C C . LYS A 1 99 ? 17.491 1.216 2.381 1.00 70.31 99 LYS A C 1
ATOM 803 O O . LYS A 1 99 ? 18.630 1.396 1.950 1.00 70.31 99 LYS A O 1
ATOM 808 N N . HIS A 1 100 ? 17.226 0.420 3.416 1.00 63.88 100 HIS A N 1
ATOM 809 C CA . HIS A 1 100 ? 18.238 -0.398 4.088 1.00 63.88 100 HIS A CA 1
ATOM 810 C C . HIS A 1 100 ? 18.633 -1.649 3.289 1.00 63.88 10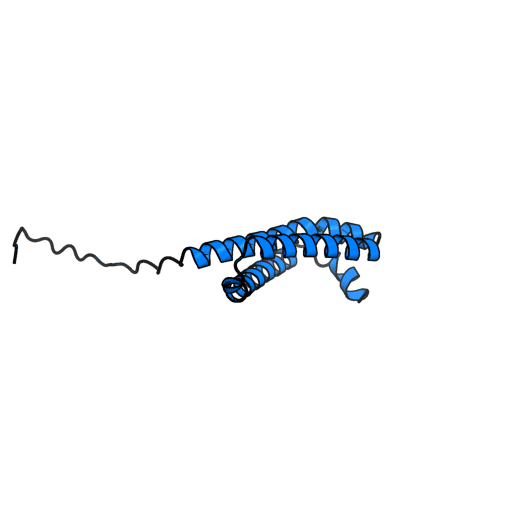0 HIS A C 1
ATOM 812 O O . HIS A 1 100 ? 19.738 -2.162 3.467 1.00 63.88 100 HIS A O 1
ATOM 818 N N . SER A 1 101 ? 17.785 -2.112 2.367 1.00 62.31 101 SER A N 1
ATOM 819 C CA . SER A 1 101 ? 18.161 -3.143 1.403 1.00 62.31 101 SER A CA 1
ATOM 820 C C . SER A 1 101 ? 19.115 -2.550 0.348 1.00 62.31 101 SER A C 1
ATOM 822 O O . SER A 1 101 ? 18.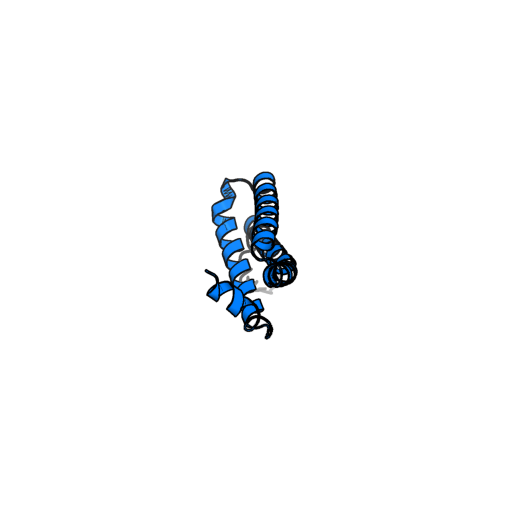772 -1.647 -0.414 1.00 62.31 101 SER A O 1
ATOM 824 N N . LEU A 1 102 ? 20.354 -3.047 0.317 1.00 50.41 102 LEU A N 1
ATOM 825 C CA . LEU A 1 102 ? 21.494 -2.559 -0.482 1.00 50.41 102 LEU A CA 1
ATOM 826 C C . LEU A 1 102 ? 21.245 -2.394 -2.006 1.00 50.41 102 LEU A C 1
ATOM 828 O O . LEU A 1 102 ? 22.076 -1.801 -2.690 1.00 50.41 102 LEU A O 1
ATOM 832 N N . GLY A 1 103 ? 20.117 -2.866 -2.552 1.00 51.94 103 GLY A N 1
ATOM 833 C CA . GLY A 1 103 ? 19.777 -2.810 -3.983 1.00 51.94 103 GLY A CA 1
ATOM 834 C C . GLY A 1 103 ? 19.049 -1.543 -4.467 1.00 51.94 103 GLY A C 1
ATOM 835 O O . GLY A 1 103 ? 18.856 -1.381 -5.673 1.00 51.94 103 GLY A O 1
ATOM 836 N N . PHE A 1 104 ? 18.642 -0.634 -3.573 1.00 52.97 104 PHE A N 1
ATOM 837 C CA . PHE A 1 104 ? 17.788 0.516 -3.927 1.00 52.97 104 PHE A CA 1
ATOM 838 C C . PHE A 1 104 ? 18.538 1.708 -4.554 1.00 52.97 104 PHE A C 1
ATOM 840 O O . PHE A 1 104 ? 17.985 2.430 -5.384 1.00 52.97 104 PHE A O 1
ATOM 847 N N . ARG A 1 105 ? 19.817 1.919 -4.205 1.00 55.50 105 ARG A N 1
ATOM 848 C CA . ARG A 1 105 ? 20.591 3.089 -4.678 1.00 55.50 105 ARG A CA 1
ATOM 849 C C . ARG A 1 105 ? 20.883 3.078 -6.183 1.00 55.50 105 ARG A C 1
ATOM 851 O O . ARG A 1 105 ? 20.960 4.145 -6.779 1.00 55.50 105 ARG A O 1
ATOM 858 N N . GLY A 1 106 ? 21.030 1.905 -6.801 1.00 53.62 106 GLY A N 1
ATOM 859 C CA . GLY A 1 106 ? 21.357 1.799 -8.230 1.00 53.62 106 GLY A CA 1
ATOM 860 C C . GLY A 1 106 ? 20.151 1.926 -9.168 1.00 53.62 106 GLY A C 1
ATOM 861 O O . GLY A 1 106 ? 20.287 2.416 -10.286 1.00 53.62 106 GLY A O 1
ATOM 862 N N . SER A 1 107 ? 18.967 1.497 -8.722 1.00 53.06 107 SER A N 1
ATOM 863 C CA . SER A 1 107 ? 17.765 1.386 -9.560 1.00 53.06 107 SER A CA 1
ATOM 864 C C . SER A 1 107 ? 16.866 2.625 -9.496 1.00 53.06 107 SER A C 1
ATOM 866 O O . SER A 1 107 ? 16.365 3.053 -10.533 1.00 53.06 107 SER A O 1
ATOM 868 N N . MET A 1 108 ? 16.725 3.265 -8.329 1.00 52.00 108 MET A N 1
ATOM 869 C CA . MET A 1 108 ? 15.908 4.484 -8.170 1.00 52.00 108 MET A CA 1
ATOM 870 C C . MET A 1 108 ? 16.594 5.764 -8.657 1.00 52.00 108 MET A C 1
ATOM 872 O O . MET A 1 108 ? 15.910 6.705 -9.051 1.00 52.00 108 MET A O 1
ATOM 876 N N . GLY A 1 109 ? 17.932 5.799 -8.706 1.00 51.44 109 GLY A N 1
ATOM 877 C CA . GLY A 1 109 ? 18.668 6.947 -9.248 1.00 51.44 109 GLY A CA 1
ATOM 878 C C . GLY A 1 109 ? 18.291 7.265 -10.700 1.00 51.44 109 GLY A C 1
ATOM 879 O O . GLY A 1 109 ? 18.218 8.428 -11.074 1.00 51.44 109 GLY A O 1
ATOM 880 N N . LYS A 1 110 ? 17.952 6.243 -11.499 1.00 54.19 110 LYS A N 1
ATOM 881 C CA . LYS A 1 110 ? 17.505 6.416 -12.892 1.00 54.19 110 LYS A CA 1
ATOM 882 C C . LYS A 1 110 ? 16.056 6.898 -13.024 1.00 54.19 110 LYS A C 1
ATOM 884 O O . LYS A 1 110 ? 15.713 7.471 -14.049 1.00 54.19 110 LYS A O 1
ATOM 889 N N . PHE A 1 111 ? 15.218 6.673 -12.011 1.00 52.81 111 PHE A N 1
ATOM 890 C CA . PHE A 1 111 ? 13.829 7.141 -12.001 1.00 52.81 111 PHE A CA 1
ATOM 891 C C . PHE A 1 111 ? 13.711 8.601 -11.572 1.00 52.81 111 PHE A C 1
ATOM 893 O O . PHE A 1 111 ? 12.921 9.335 -12.149 1.00 52.81 111 PHE A O 1
ATOM 900 N N . VAL A 1 112 ? 14.511 9.032 -10.591 1.00 49.75 112 VAL A N 1
ATOM 901 C CA . VAL A 1 112 ? 14.489 10.423 -10.107 1.00 49.75 112 VAL A CA 1
ATOM 902 C C . VAL A 1 112 ? 15.135 11.384 -11.111 1.00 49.75 112 VAL A C 1
ATOM 904 O O . VAL A 1 112 ? 14.752 12.542 -11.162 1.00 49.75 112 VAL A O 1
ATOM 907 N N . LEU A 1 113 ? 16.072 10.911 -11.941 1.00 40.69 113 LEU A N 1
ATOM 908 C CA . LEU A 1 113 ? 16.707 11.720 -12.992 1.00 40.69 113 LEU A CA 1
ATOM 909 C C . LEU A 1 113 ? 15.835 11.941 -14.243 1.00 40.69 113 LEU A C 1
ATOM 911 O O . LEU A 1 113 ? 16.210 12.754 -15.079 1.00 40.69 113 LEU A O 1
ATOM 915 N N . ASN A 1 114 ? 14.721 11.214 -14.392 1.00 36.28 114 ASN A N 1
ATOM 916 C CA . ASN A 1 114 ? 13.805 11.316 -15.541 1.00 36.28 114 ASN A CA 1
ATOM 917 C C . ASN A 1 114 ? 12.421 11.886 -15.163 1.00 36.28 114 ASN A C 1
ATOM 919 O O . ASN A 1 114 ? 11.463 11.729 -15.922 1.00 36.28 114 ASN A O 1
ATOM 923 N N . ILE A 1 115 ? 12.323 12.529 -13.996 1.00 41.38 115 ILE A N 1
ATOM 924 C CA . ILE A 1 115 ? 11.282 13.515 -13.670 1.00 41.38 115 ILE A CA 1
ATOM 925 C C . ILE A 1 115 ? 11.886 14.894 -13.921 1.00 41.38 115 ILE A C 1
ATOM 927 O O . ILE A 1 115 ? 11.175 15.735 -14.509 1.00 41.38 115 ILE A O 1
#

Foldseek 3Di:
DDDDDDDPPPPPPPDPPPDPPPLLVVLLVVLLVLLVLCVVLVVVLLVVCVVPVVVSVVVVVVSVVVSVVVCVVPPDPVCCVVSVVSNVVSNVVSVVVVVVPPPCPPRCVVVVVVD

pLDDT: mean 75.45, std 17.37, range [35.84, 93.38]

Secondary structure (DSSP, 8-state):
-----S------------PPPHHHHHHHHHHHHHHHHHHHHHHHHHHHHHH-HHHHHHHHHHHHHHHHHHHHHHS-GGGHHHHHHHHHHHHHHHHHHHHHSTTHHHHHHHHHTT-

Radius of gyration: 23.16 Å; chains: 1; bounding box: 40×31×78 Å

Organism: NCBI:txid405034

Sequence (115 aa):
MYNVRGIEVKFNMTRYKELKKLEKLALTKLGEWVAKQAEIYMIPNAQLAQNNPAMAQTALNSKIENIRCYLNIHVPWMLYDKFAKEAIMALSDLLEKTKHSLGFRGSMGKFVLNI